Protein AF-A0A644Z2W9-F1 (afdb_monomer_lite)

Structure (mmCIF, N/CA/C/O backbone):
data_AF-A0A644Z2W9-F1
#
_entry.id   AF-A0A644Z2W9-F1
#
loop_
_atom_site.group_PDB
_atom_site.id
_atom_site.type_symbol
_atom_site.label_atom_id
_atom_site.label_alt_id
_atom_site.label_comp_id
_atom_site.label_asym_id
_atom_site.label_entity_id
_atom_site.label_seq_id
_atom_site.pdbx_PDB_ins_code
_atom_site.Cartn_x
_atom_site.Cartn_y
_atom_site.Cartn_z
_atom_site.occupancy
_atom_site.B_iso_or_equiv
_atom_site.auth_seq_id
_atom_site.auth_comp_id
_atom_site.auth_asym_id
_atom_site.auth_atom_id
_atom_site.pdbx_PDB_model_num
ATOM 1 N N . MET A 1 1 ? -7.658 11.161 -10.357 1.00 59.94 1 MET A N 1
ATOM 2 C CA . MET A 1 1 ? -8.615 10.466 -9.473 1.00 59.94 1 MET A CA 1
ATOM 3 C C . MET A 1 1 ? -9.842 11.353 -9.401 1.00 59.94 1 MET A C 1
ATOM 5 O O . MET A 1 1 ? -9.656 12.559 -9.310 1.00 59.94 1 MET A O 1
ATOM 9 N N . ALA A 1 2 ? -11.042 10.794 -9.511 1.00 76.44 2 ALA A N 1
ATOM 10 C CA . ALA A 1 2 ? -12.290 11.525 -9.313 1.00 76.44 2 ALA A CA 1
ATOM 11 C C . ALA A 1 2 ? -13.039 10.814 -8.182 1.00 76.44 2 ALA A C 1
ATOM 13 O O . ALA A 1 2 ? -13.300 9.620 -8.306 1.00 76.44 2 ALA A O 1
ATOM 14 N N . SER A 1 3 ? -13.271 11.506 -7.064 1.00 79.25 3 SER A N 1
ATOM 15 C CA . SER A 1 3 ? -14.055 10.964 -5.947 1.00 79.25 3 SER A CA 1
ATOM 16 C C . SER A 1 3 ? -15.547 11.108 -6.246 1.00 79.25 3 SER A C 1
ATOM 18 O O . SER A 1 3 ? -15.943 12.080 -6.887 1.00 79.25 3 SER A O 1
ATOM 20 N N . THR A 1 4 ? -16.361 10.160 -5.783 1.00 89.06 4 THR A N 1
ATOM 21 C CA . THR A 1 4 ? -17.822 10.146 -5.981 1.00 89.06 4 THR A CA 1
ATOM 22 C C . THR A 1 4 ? -18.616 10.144 -4.674 1.00 89.06 4 THR A C 1
ATOM 24 O O . THR A 1 4 ? -19.837 10.238 -4.717 1.00 89.06 4 THR A O 1
ATOM 27 N N . GLY A 1 5 ? -17.951 10.035 -3.522 1.00 91.44 5 GLY A N 1
ATOM 28 C CA . GLY A 1 5 ? -18.588 9.987 -2.208 1.00 91.44 5 GLY A CA 1
ATOM 29 C C . GLY A 1 5 ? -17.577 10.129 -1.074 1.00 91.44 5 GLY A C 1
ATOM 30 O O . GLY A 1 5 ? -16.377 10.286 -1.315 1.00 91.44 5 GLY A O 1
ATOM 31 N N . GLU A 1 6 ? -18.072 10.067 0.158 1.00 93.94 6 GLU A N 1
ATOM 32 C CA . GLU A 1 6 ? -17.286 10.231 1.379 1.00 93.94 6 GLU A CA 1
ATOM 33 C C . GLU A 1 6 ? -17.728 9.254 2.472 1.00 93.94 6 GLU A C 1
ATOM 35 O O . GLU A 1 6 ? -18.842 8.731 2.451 1.00 93.94 6 GLU A O 1
ATOM 40 N N . VAL A 1 7 ? -16.831 9.006 3.425 1.00 94.44 7 VAL A N 1
ATOM 41 C CA . VAL A 1 7 ? -17.116 8.261 4.650 1.00 94.44 7 VAL A CA 1
ATOM 42 C C . VAL A 1 7 ? -16.539 9.026 5.837 1.00 94.44 7 VAL A C 1
ATOM 44 O O . VAL A 1 7 ? -15.423 9.543 5.761 1.00 94.44 7 VAL A O 1
ATOM 47 N N . GLY A 1 8 ? -17.295 9.092 6.931 1.00 93.56 8 GLY A N 1
ATOM 48 C CA . GLY A 1 8 ? -16.821 9.570 8.227 1.00 93.56 8 GLY A CA 1
ATOM 49 C C . GLY A 1 8 ? -16.684 8.395 9.189 1.00 93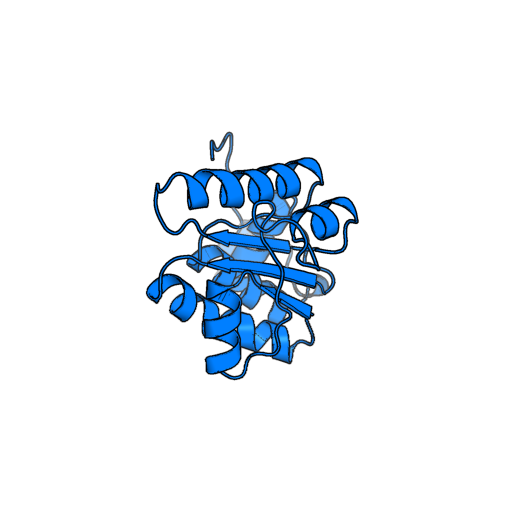.56 8 GLY A C 1
ATOM 50 O O . GLY A 1 8 ? -17.609 7.595 9.319 1.00 93.56 8 GLY A O 1
ATOM 51 N N . CYS A 1 9 ? -15.538 8.277 9.857 1.00 94.00 9 CYS A N 1
ATOM 52 C CA . CYS A 1 9 ? -15.306 7.251 10.872 1.00 94.00 9 CYS A CA 1
ATOM 53 C C . CYS A 1 9 ? -14.770 7.883 12.151 1.00 94.00 9 CYS A C 1
ATOM 55 O O . CYS A 1 9 ? -13.949 8.798 12.098 1.00 94.00 9 CYS A O 1
ATOM 57 N N . ILE A 1 10 ? -15.219 7.355 13.285 1.00 93.94 10 ILE A N 1
ATOM 58 C CA . ILE A 1 10 ? -14.790 7.772 14.618 1.00 93.94 10 ILE A CA 1
ATOM 59 C C . ILE A 1 10 ? -13.954 6.641 15.214 1.00 93.94 10 ILE A C 1
ATOM 61 O O . ILE A 1 10 ? -14.282 5.458 15.069 1.00 93.94 10 ILE A O 1
ATOM 65 N N . GLY A 1 11 ? -12.856 7.013 15.854 1.00 93.12 11 GLY A N 1
ATOM 66 C CA . GLY A 1 11 ? -11.992 6.127 16.620 1.00 93.12 11 GLY A CA 1
ATOM 67 C C . GLY A 1 11 ? -11.579 6.819 17.911 1.00 93.12 11 GLY A C 1
ATOM 68 O O . GLY A 1 11 ? -11.635 8.047 17.993 1.00 93.12 11 GLY A O 1
ATOM 69 N N . ASP A 1 12 ? -11.173 6.031 18.899 1.00 91.62 12 ASP A N 1
ATOM 70 C CA . ASP A 1 12 ? -10.617 6.527 20.160 1.00 91.62 12 ASP A CA 1
ATOM 71 C C . ASP A 1 12 ? -9.284 7.251 19.928 1.00 91.62 12 ASP A C 1
ATOM 73 O O . ASP A 1 12 ? -8.912 8.159 20.672 1.00 91.62 12 ASP A O 1
ATOM 77 N N . ASP A 1 13 ? -8.582 6.884 18.853 1.00 93.00 13 ASP A N 1
ATOM 78 C CA . ASP A 1 13 ? -7.410 7.587 18.360 1.00 93.00 13 ASP A CA 1
ATOM 79 C C . ASP A 1 13 ? -7.387 7.706 16.823 1.00 93.00 13 ASP A C 1
ATOM 81 O O . ASP A 1 13 ? -8.254 7.221 16.087 1.00 93.00 13 ASP A O 1
ATOM 85 N N . THR A 1 14 ? -6.357 8.392 16.319 1.00 93.56 14 THR A N 1
ATOM 86 C CA . THR A 1 14 ? -6.172 8.622 14.880 1.00 93.56 14 THR A CA 1
ATOM 87 C C . THR A 1 14 ? -5.903 7.333 14.099 1.00 93.56 14 THR A C 1
ATOM 89 O O . THR A 1 14 ? -6.337 7.228 12.953 1.00 93.56 14 THR A O 1
ATOM 92 N N . ASN A 1 15 ? -5.200 6.356 14.677 1.00 94.69 15 ASN A N 1
ATOM 93 C CA . ASN A 1 15 ? -4.890 5.100 13.995 1.00 94.69 15 ASN A CA 1
ATOM 94 C C . ASN A 1 15 ? -6.165 4.287 13.786 1.00 94.69 15 ASN A C 1
ATOM 96 O O . ASN A 1 15 ? -6.413 3.813 12.678 1.00 94.69 15 ASN A O 1
ATOM 100 N N . GLU A 1 16 ? -7.000 4.188 14.818 1.00 95.38 16 GLU A N 1
ATOM 101 C CA . GLU A 1 16 ? -8.288 3.511 14.734 1.00 95.38 16 GLU A CA 1
ATOM 102 C C . GLU A 1 16 ? -9.209 4.199 13.719 1.00 95.38 16 GLU A C 1
ATOM 104 O O . GLU A 1 16 ? -9.773 3.535 12.846 1.00 95.38 16 GLU A O 1
ATOM 109 N N . ALA A 1 17 ? -9.319 5.532 13.774 1.00 95.44 17 ALA A N 1
ATOM 110 C CA . ALA A 1 17 ? -10.150 6.297 12.846 1.00 95.44 17 ALA A CA 1
ATOM 111 C C . ALA A 1 17 ? -9.697 6.119 11.384 1.00 95.44 17 ALA A C 1
ATOM 113 O O . ALA A 1 17 ? -10.521 5.870 10.498 1.00 95.44 17 ALA A O 1
ATOM 114 N N . VAL A 1 18 ? -8.383 6.180 11.124 1.00 96.00 18 VAL A N 1
ATOM 115 C CA . VAL A 1 18 ? -7.810 5.931 9.793 1.00 96.00 18 VAL A CA 1
ATOM 116 C C . VAL A 1 18 ? -8.090 4.497 9.353 1.00 96.00 18 VAL A C 1
ATOM 118 O O . VAL A 1 18 ? -8.598 4.300 8.250 1.00 96.00 18 VAL A O 1
ATOM 121 N N . LEU A 1 19 ? -7.818 3.497 10.193 1.00 96.00 19 LEU A N 1
ATOM 122 C CA . LEU A 1 19 ? -8.031 2.093 9.845 1.00 96.00 19 LEU A CA 1
ATOM 123 C C . LEU A 1 19 ? -9.503 1.817 9.510 1.00 96.00 19 LEU A C 1
ATOM 125 O O . LEU A 1 19 ? -9.785 1.274 8.440 1.00 96.00 19 LEU A O 1
ATOM 129 N N . LYS A 1 20 ? -10.439 2.278 10.351 1.00 95.62 20 LYS A N 1
ATOM 130 C CA . LYS A 1 20 ? -11.887 2.197 10.100 1.00 95.62 20 LYS A CA 1
ATOM 131 C C . LYS A 1 20 ? -12.274 2.865 8.782 1.00 95.62 20 LYS A C 1
ATOM 133 O O . LYS A 1 20 ? -13.007 2.264 7.995 1.00 95.62 20 LYS A O 1
ATOM 138 N N . SER A 1 21 ? -11.759 4.066 8.506 1.00 95.94 21 SER A N 1
ATOM 139 C CA . SER A 1 21 ? -12.075 4.794 7.267 1.00 95.94 21 SER A CA 1
ATOM 140 C C . SER A 1 21 ? -11.641 4.029 6.017 1.00 95.94 21 SER A C 1
ATOM 142 O O . SER A 1 21 ? -12.417 3.894 5.072 1.00 95.94 21 SER A O 1
ATOM 144 N N . MET A 1 22 ? -10.443 3.439 6.040 1.00 95.88 22 MET A N 1
ATOM 145 C CA . MET A 1 22 ? -9.903 2.685 4.911 1.00 95.88 22 MET A CA 1
ATOM 146 C C . MET A 1 22 ? -10.688 1.384 4.698 1.00 95.88 22 MET A C 1
ATOM 148 O O . MET A 1 22 ? -11.080 1.070 3.573 1.00 95.88 22 MET A O 1
ATOM 152 N N . LEU A 1 23 ? -10.990 0.650 5.774 1.00 94.81 23 LEU 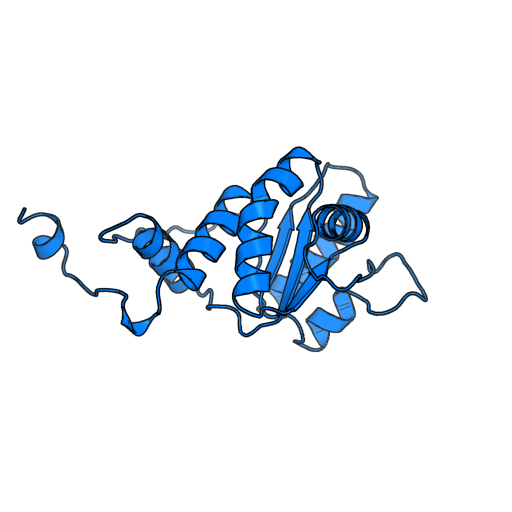A N 1
ATOM 153 C CA . LEU A 1 23 ? -11.811 -0.563 5.701 1.00 94.81 23 LEU A CA 1
ATOM 154 C C . LEU A 1 23 ? -13.222 -0.273 5.162 1.00 94.81 23 LEU A C 1
ATOM 156 O O . LEU A 1 23 ? -13.731 -1.033 4.335 1.00 94.81 23 LEU A O 1
ATOM 160 N N . SER A 1 24 ? -13.820 0.850 5.569 1.00 94.94 24 SER A N 1
ATOM 161 C CA . SER A 1 24 ? -15.174 1.255 5.167 1.00 94.94 24 SER A CA 1
ATOM 162 C C . SER A 1 24 ? -15.292 1.574 3.675 1.00 94.94 24 SER A C 1
ATOM 164 O O . SER A 1 24 ? -16.326 1.301 3.074 1.00 94.94 24 SER A O 1
ATOM 166 N N . VAL A 1 25 ? -14.223 2.075 3.042 1.00 93.38 25 VAL A N 1
ATOM 167 C CA . VAL A 1 25 ? -14.170 2.280 1.578 1.00 93.38 25 VAL A CA 1
ATOM 168 C C . VAL A 1 25 ? -13.749 1.025 0.804 1.00 93.38 25 VAL A C 1
ATOM 170 O O . VAL A 1 25 ? -13.417 1.096 -0.378 1.00 93.38 25 VAL A O 1
ATOM 173 N N . GLY A 1 26 ? -13.753 -0.140 1.456 1.00 91.75 26 GLY A N 1
ATOM 174 C CA . GLY A 1 26 ? -13.501 -1.429 0.819 1.00 91.75 26 GLY A CA 1
ATOM 175 C C . GLY A 1 26 ? -12.037 -1.861 0.798 1.00 91.75 26 GLY A C 1
ATOM 176 O O . GLY A 1 26 ? -11.741 -2.912 0.230 1.00 91.75 26 GLY A O 1
ATOM 177 N N . TYR A 1 27 ? -11.121 -1.126 1.438 1.00 94.44 27 TYR A N 1
ATOM 178 C CA . TYR A 1 27 ? -9.738 -1.590 1.552 1.00 94.44 27 TYR A CA 1
ATOM 179 C C . TYR A 1 27 ? -9.671 -2.769 2.523 1.00 94.44 27 TYR A C 1
ATOM 181 O O . TYR A 1 27 ? -10.589 -3.045 3.302 1.00 94.44 27 TYR A O 1
ATOM 189 N N . ARG A 1 28 ? -8.568 -3.506 2.451 1.00 92.62 28 ARG A N 1
ATOM 190 C CA . ARG A 1 28 ? -8.239 -4.601 3.361 1.00 92.62 28 ARG A CA 1
ATOM 191 C C . ARG A 1 28 ? -6.831 -4.383 3.886 1.00 92.62 28 ARG A C 1
ATOM 193 O O . ARG A 1 28 ? -6.027 -3.719 3.231 1.00 92.62 28 ARG A O 1
ATOM 200 N N . ILE A 1 29 ? -6.542 -4.946 5.056 1.00 95.19 29 ILE A N 1
ATOM 201 C CA . ILE A 1 29 ? -5.156 -5.055 5.509 1.00 95.19 29 ILE A CA 1
ATOM 202 C C . ILE A 1 29 ? -4.429 -5.958 4.502 1.00 95.19 29 ILE A C 1
ATOM 204 O O . ILE A 1 29 ? -4.931 -7.049 4.214 1.00 95.19 29 ILE A O 1
ATOM 208 N N . PRO A 1 30 ? -3.310 -5.503 3.912 1.00 96.50 30 PRO A N 1
ATOM 209 C CA . PRO A 1 30 ? -2.581 -6.304 2.940 1.00 96.50 30 PRO A CA 1
ATOM 210 C C . PRO A 1 30 ? -2.053 -7.587 3.581 1.00 96.50 30 PRO A C 1
ATOM 212 O O . PRO A 1 30 ? -1.668 -7.579 4.746 1.00 96.50 30 PRO A O 1
ATOM 215 N N . GLY A 1 31 ? -1.992 -8.673 2.808 1.00 95.38 31 GLY A N 1
ATOM 216 C CA . GLY A 1 31 ? -1.439 -9.948 3.263 1.00 95.38 31 GLY A CA 1
ATOM 217 C C . GLY A 1 31 ? 0.026 -9.811 3.671 1.00 95.38 31 GLY A C 1
ATOM 218 O O . GLY A 1 31 ? 0.343 -9.783 4.859 1.00 95.38 31 GLY A O 1
ATOM 219 N N . LYS A 1 32 ? 0.927 -9.723 2.687 1.00 96.00 32 LYS A N 1
ATOM 220 C CA . LYS A 1 32 ? 2.363 -9.491 2.916 1.00 96.00 32 LYS A CA 1
ATOM 221 C C . LYS A 1 32 ? 3.066 -8.695 1.824 1.00 96.00 32 LYS A C 1
ATOM 223 O O . LYS A 1 32 ? 4.114 -8.126 2.108 1.00 96.00 32 LYS A O 1
ATOM 228 N N . ASN A 1 33 ? 2.537 -8.626 0.609 1.00 98.56 33 ASN A N 1
ATOM 229 C CA . ASN A 1 33 ? 3.286 -8.133 -0.542 1.00 98.56 33 ASN A CA 1
ATOM 230 C C . ASN A 1 33 ? 2.874 -6.703 -0.900 1.00 98.56 33 ASN A C 1
ATOM 232 O O . ASN A 1 33 ? 1.732 -6.456 -1.283 1.00 98.56 33 ASN A O 1
ATOM 236 N N . ILE A 1 34 ? 3.806 -5.754 -0.803 1.00 98.62 34 ILE A N 1
ATOM 237 C CA . ILE A 1 34 ? 3.524 -4.326 -0.999 1.00 98.62 34 ILE A CA 1
ATOM 238 C C . ILE A 1 34 ? 4.412 -3.767 -2.107 1.00 98.62 34 ILE A C 1
ATOM 240 O O . ILE A 1 34 ? 5.637 -3.838 -2.028 1.00 98.62 34 ILE A O 1
ATOM 244 N N . LEU A 1 35 ? 3.788 -3.175 -3.126 1.00 98.56 35 LEU A N 1
ATOM 245 C CA . LEU A 1 35 ? 4.469 -2.494 -4.225 1.00 98.56 35 LEU A CA 1
ATOM 246 C C . LEU A 1 35 ? 4.570 -0.991 -3.953 1.00 98.56 35 LEU A C 1
ATOM 248 O O . LEU A 1 35 ? 3.559 -0.328 -3.735 1.00 98.56 35 LEU A O 1
ATOM 252 N N . ILE A 1 36 ? 5.778 -0.438 -4.038 1.00 98.19 36 ILE A N 1
ATOM 253 C CA . ILE A 1 36 ? 6.086 0.953 -3.713 1.00 98.19 36 ILE A CA 1
ATOM 254 C C . ILE A 1 36 ? 6.756 1.648 -4.896 1.00 98.19 36 ILE A C 1
ATOM 256 O O . ILE A 1 36 ? 7.819 1.264 -5.382 1.00 98.19 36 ILE A O 1
ATOM 260 N N . SER A 1 37 ? 6.161 2.754 -5.318 1.00 95.50 37 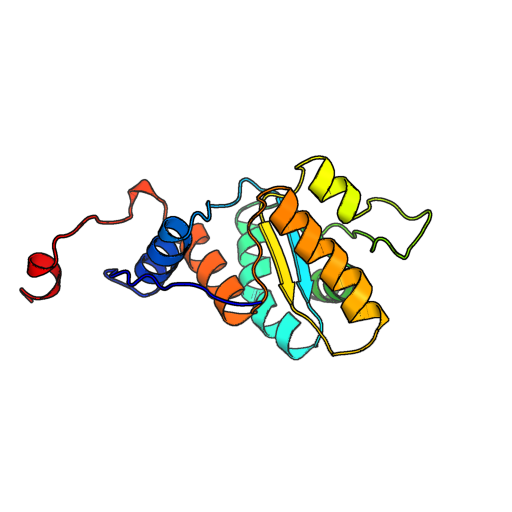SER A N 1
ATOM 261 C CA . SER A 1 37 ? 6.757 3.687 -6.260 1.00 95.50 37 SER A CA 1
ATOM 262 C C . SER A 1 37 ? 6.513 5.108 -5.780 1.00 95.50 37 SER A C 1
ATOM 264 O O . SER A 1 37 ? 5.377 5.576 -5.766 1.00 95.50 37 SER A O 1
ATOM 266 N N . SER A 1 38 ? 7.584 5.799 -5.402 1.00 91.62 38 SER A N 1
ATOM 267 C CA . SER A 1 38 ? 7.562 7.168 -4.904 1.00 91.62 38 SER A CA 1
ATOM 268 C C . SER A 1 38 ? 8.510 8.054 -5.707 1.00 91.62 38 SER A C 1
ATOM 270 O O . SER A 1 38 ? 9.651 7.689 -6.010 1.00 91.62 38 SER A O 1
ATOM 272 N N . GLY A 1 39 ? 8.019 9.233 -6.070 1.00 84.25 39 GLY A N 1
ATOM 273 C CA . GLY A 1 39 ? 8.690 10.133 -6.988 1.00 84.25 39 GLY A CA 1
ATOM 274 C C . GLY A 1 39 ? 9.834 10.941 -6.379 1.00 84.25 39 GLY A C 1
ATOM 275 O O . GLY A 1 39 ? 11.015 10.703 -6.655 1.00 84.25 39 GLY A O 1
ATOM 276 N N . SER A 1 40 ? 9.476 11.984 -5.631 1.00 89.00 40 SER A N 1
ATOM 277 C CA . SER A 1 40 ? 10.416 12.980 -5.100 1.00 89.00 40 SER A CA 1
ATOM 278 C C . SER A 1 40 ? 11.203 12.468 -3.889 1.00 89.00 40 SER A C 1
ATOM 280 O O . SER A 1 40 ? 10.747 11.589 -3.163 1.00 89.00 40 SER A O 1
ATOM 282 N N . ALA A 1 41 ? 12.377 13.054 -3.629 1.00 91.19 41 ALA A N 1
ATOM 283 C CA . ALA A 1 41 ? 13.182 12.724 -2.448 1.00 91.19 41 ALA A CA 1
ATOM 284 C C . ALA A 1 41 ? 12.410 12.952 -1.137 1.00 91.19 41 ALA A C 1
ATOM 286 O O . ALA A 1 41 ? 12.443 12.105 -0.249 1.00 91.19 41 ALA A O 1
ATOM 287 N N . ARG A 1 42 ? 11.642 14.047 -1.056 1.00 92.69 42 ARG A N 1
ATOM 288 C CA . ARG A 1 42 ? 10.771 14.341 0.089 1.00 92.69 42 ARG A CA 1
ATOM 289 C C . ARG A 1 42 ? 9.740 13.237 0.314 1.00 92.69 42 ARG A C 1
ATOM 291 O O . ARG A 1 42 ? 9.631 12.728 1.418 1.00 92.69 42 ARG A O 1
ATOM 298 N N . GLN A 1 43 ? 9.039 12.816 -0.739 1.00 93.88 43 GLN A N 1
ATOM 299 C CA . GLN A 1 43 ? 8.028 11.762 -0.616 1.00 93.88 43 GLN A CA 1
ATOM 300 C C . GLN A 1 43 ? 8.625 10.414 -0.191 1.00 93.88 43 GLN A C 1
ATOM 302 O O . GLN A 1 43 ? 7.958 9.620 0.467 1.00 93.88 43 GLN A O 1
ATOM 307 N N . LYS A 1 44 ? 9.868 10.127 -0.584 1.00 94.62 44 LYS A N 1
ATOM 308 C CA . LYS A 1 44 ? 10.582 8.926 -0.139 1.00 94.62 44 LYS A CA 1
ATOM 309 C C . LYS A 1 44 ? 10.969 9.016 1.336 1.00 94.62 44 LYS A C 1
ATOM 311 O O . LYS A 1 44 ? 10.765 8.047 2.060 1.00 94.62 44 LYS A O 1
ATOM 316 N N . ALA A 1 45 ? 11.439 10.180 1.785 1.00 95.81 45 ALA A N 1
ATOM 317 C CA . ALA A 1 45 ? 11.723 10.433 3.196 1.00 95.81 45 ALA A CA 1
ATOM 318 C C . ALA A 1 45 ? 10.465 10.291 4.068 1.00 95.81 45 ALA A C 1
ATOM 320 O O . ALA A 1 45 ? 10.506 9.604 5.085 1.00 95.81 45 ALA A O 1
ATOM 321 N N . ASP A 1 46 ? 9.328 10.835 3.619 1.00 95.25 46 ASP A N 1
ATOM 322 C CA . ASP A 1 46 ? 8.040 10.735 4.324 1.00 95.25 46 ASP A CA 1
ATOM 323 C C . ASP A 1 46 ? 7.542 9.278 4.482 1.00 95.25 46 ASP A C 1
ATOM 325 O O . ASP A 1 46 ? 6.787 8.969 5.406 1.00 95.25 46 ASP A O 1
ATOM 329 N N . LEU A 1 47 ? 7.949 8.373 3.582 1.00 96.88 47 LEU A N 1
ATOM 330 C CA . LEU A 1 47 ? 7.603 6.945 3.616 1.00 96.88 47 LEU A CA 1
ATOM 331 C C . LEU A 1 47 ? 8.626 6.084 4.367 1.00 96.88 47 LEU A C 1
ATOM 333 O O . LEU A 1 47 ? 8.350 4.914 4.641 1.00 96.88 47 LEU A O 1
ATOM 337 N N . LEU A 1 48 ? 9.811 6.608 4.687 1.00 97.75 48 LEU A N 1
ATOM 338 C CA . LEU A 1 48 ? 10.917 5.780 5.165 1.00 97.75 48 LEU A CA 1
ATOM 339 C C . LEU A 1 48 ? 10.585 5.069 6.484 1.00 97.75 48 LEU A C 1
ATOM 341 O O . LEU A 1 48 ? 10.806 3.869 6.611 1.00 97.75 48 LEU A O 1
ATOM 345 N N . ALA A 1 49 ? 10.008 5.787 7.449 1.00 98.12 49 ALA A N 1
ATOM 346 C CA . ALA A 1 49 ? 9.621 5.194 8.729 1.00 98.12 49 ALA A CA 1
ATOM 347 C C . ALA A 1 49 ? 8.555 4.098 8.553 1.00 98.12 49 ALA A C 1
ATOM 349 O O . ALA A 1 49 ? 8.676 3.014 9.118 1.00 98.12 49 ALA A O 1
ATOM 350 N N . ALA A 1 50 ? 7.551 4.346 7.708 1.00 98.06 50 ALA A N 1
ATOM 351 C CA . ALA A 1 50 ? 6.488 3.384 7.431 1.00 98.06 50 ALA A CA 1
ATOM 352 C C . ALA A 1 50 ? 7.022 2.121 6.728 1.00 98.06 50 ALA A C 1
ATOM 354 O O . ALA A 1 50 ? 6.640 1.007 7.068 1.00 98.06 50 ALA A O 1
ATOM 355 N N . THR A 1 51 ? 7.946 2.274 5.779 1.00 98.19 51 THR A N 1
ATOM 356 C CA . THR A 1 51 ? 8.563 1.134 5.078 1.00 98.19 51 THR A CA 1
ATOM 357 C C . THR A 1 51 ? 9.494 0.315 5.968 1.00 98.19 51 THR A C 1
ATOM 359 O O . THR A 1 51 ? 9.490 -0.909 5.865 1.00 98.19 51 THR A O 1
ATOM 362 N N . LYS A 1 52 ? 10.217 0.948 6.901 1.00 98.50 52 LYS A N 1
ATOM 363 C CA . LYS A 1 52 ? 10.957 0.233 7.954 1.00 98.50 52 LYS A CA 1
ATOM 364 C C . LYS A 1 52 ? 10.025 -0.595 8.833 1.00 98.50 52 LYS A C 1
ATOM 366 O O . LYS A 1 52 ? 10.257 -1.787 8.990 1.00 98.50 52 LYS A O 1
ATOM 371 N N . LEU A 1 53 ? 8.926 -0.000 9.300 1.00 98.44 53 LEU A N 1
ATOM 372 C CA . LEU A 1 53 ? 7.924 -0.703 10.102 1.00 98.44 53 LEU A CA 1
ATOM 373 C C . LEU A 1 53 ? 7.333 -1.913 9.359 1.00 98.44 53 LEU A C 1
ATOM 375 O O . LEU A 1 53 ? 7.155 -2.975 9.948 1.00 98.44 53 LEU A O 1
ATOM 379 N N . LEU A 1 54 ? 7.062 -1.787 8.056 1.00 98.50 54 LEU A N 1
ATOM 380 C CA . LEU A 1 54 ? 6.617 -2.918 7.237 1.00 98.50 54 LEU A CA 1
ATOM 381 C C . LEU A 1 54 ? 7.653 -4.045 7.197 1.00 98.50 54 LEU A C 1
ATOM 383 O O . LEU A 1 54 ? 7.295 -5.206 7.400 1.00 98.50 54 LEU A O 1
ATOM 387 N N . ALA A 1 55 ? 8.924 -3.713 6.964 1.00 98.19 55 ALA A N 1
ATOM 388 C CA . ALA A 1 55 ? 10.001 -4.699 6.952 1.00 98.19 55 ALA A CA 1
ATOM 389 C C . ALA A 1 55 ? 10.155 -5.389 8.321 1.00 98.19 55 ALA A C 1
ATOM 391 O O . ALA A 1 55 ? 10.236 -6.613 8.384 1.00 98.19 55 ALA A O 1
ATOM 392 N N . GLU A 1 56 ? 10.096 -4.631 9.419 1.00 98.00 56 GLU A N 1
ATOM 393 C CA . GLU A 1 56 ? 10.123 -5.153 10.795 1.00 98.00 56 GLU A CA 1
ATOM 394 C C . GLU A 1 56 ? 8.944 -6.094 11.089 1.00 98.00 56 GLU A C 1
ATOM 396 O O . GLU A 1 56 ? 9.099 -7.106 11.771 1.00 98.00 56 GLU A O 1
ATOM 401 N N . LYS A 1 57 ? 7.761 -5.806 10.533 1.00 97.44 57 LYS A N 1
ATOM 402 C CA . LYS A 1 57 ? 6.554 -6.649 10.635 1.00 97.44 57 LYS A CA 1
ATOM 403 C C . LYS A 1 57 ? 6.545 -7.809 9.623 1.00 97.44 57 LYS A C 1
ATOM 405 O O . LYS A 1 57 ? 5.544 -8.528 9.498 1.00 97.44 57 LYS A O 1
ATOM 410 N N . GLY A 1 58 ? 7.647 -8.005 8.900 1.00 97.75 58 GLY A N 1
ATOM 411 C CA . GLY A 1 58 ? 7.858 -9.113 7.974 1.00 97.75 58 GLY A CA 1
ATOM 412 C C . GLY A 1 58 ? 7.008 -9.034 6.709 1.00 97.75 58 GLY A C 1
ATOM 413 O O . GLY A 1 58 ? 6.558 -10.073 6.233 1.00 97.75 58 GLY A O 1
ATOM 414 N N . TYR A 1 59 ? 6.707 -7.832 6.211 1.00 98.50 59 TYR A N 1
ATOM 415 C CA . TYR A 1 59 ? 6.123 -7.639 4.880 1.00 98.50 59 TYR A CA 1
ATOM 416 C C . TYR A 1 59 ? 7.206 -7.718 3.796 1.00 98.50 59 TYR A C 1
ATOM 418 O O . TYR A 1 59 ? 8.337 -7.275 3.990 1.00 98.50 59 TYR A O 1
ATOM 426 N N . ASN A 1 60 ? 6.831 -8.229 2.625 1.00 98.62 60 ASN A N 1
ATOM 427 C CA . ASN A 1 60 ? 7.676 -8.266 1.440 1.00 98.62 60 ASN A CA 1
ATOM 428 C C . ASN A 1 60 ? 7.495 -6.968 0.654 1.00 98.62 60 ASN A C 1
ATOM 430 O O . ASN A 1 60 ? 6.416 -6.687 0.121 1.00 98.62 60 ASN A O 1
ATOM 434 N N . LEU A 1 61 ? 8.560 -6.175 0.576 1.00 98.75 61 LEU A N 1
ATOM 435 C CA . LEU A 1 61 ? 8.546 -4.909 -0.142 1.00 98.75 61 LEU A CA 1
ATOM 436 C C . LEU A 1 61 ? 9.077 -5.089 -1.561 1.00 98.75 61 LEU A C 1
ATOM 438 O O . LEU A 1 61 ? 10.141 -5.670 -1.780 1.00 98.75 61 LEU A O 1
ATOM 442 N N . TYR A 1 62 ? 8.358 -4.514 -2.514 1.00 98.69 62 TYR A N 1
ATOM 443 C CA . TYR A 1 62 ? 8.718 -4.439 -3.922 1.00 98.69 62 TYR A CA 1
ATOM 444 C C . TYR A 1 62 ? 8.786 -2.975 -4.321 1.00 98.69 62 TYR A C 1
ATOM 446 O O . TYR A 1 62 ? 7.880 -2.213 -3.988 1.00 98.69 62 TYR A O 1
ATOM 454 N N . ALA A 1 63 ? 9.832 -2.550 -5.024 1.00 98.06 63 ALA A N 1
ATOM 455 C CA . ALA A 1 63 ? 9.978 -1.145 -5.377 1.00 98.06 63 ALA A CA 1
ATOM 456 C C . ALA A 1 63 ? 10.552 -0.915 -6.771 1.00 98.06 63 ALA A C 1
ATOM 458 O O . ALA A 1 63 ? 11.457 -1.615 -7.219 1.00 98.06 63 ALA A O 1
ATOM 459 N N . THR A 1 64 ? 10.042 0.118 -7.440 1.00 95.38 64 THR A N 1
ATOM 460 C CA . THR A 1 64 ? 10.553 0.560 -8.744 1.00 95.38 64 THR A CA 1
ATOM 461 C C . THR A 1 64 ? 11.884 1.290 -8.586 1.00 95.38 64 THR A C 1
ATOM 463 O O . THR A 1 64 ? 12.163 1.855 -7.525 1.00 95.38 64 THR A O 1
ATOM 466 N N . GLY A 1 65 ? 12.714 1.316 -9.633 1.00 92.94 65 GLY A N 1
ATOM 467 C CA . GLY A 1 65 ? 14.144 1.661 -9.559 1.00 92.94 65 GLY A CA 1
ATOM 468 C C . GLY A 1 65 ? 14.534 2.820 -8.628 1.00 92.94 65 GLY A C 1
ATOM 469 O O . GLY A 1 65 ? 15.381 2.656 -7.752 1.00 92.94 65 GLY A O 1
ATOM 470 N N . GLY A 1 66 ? 13.912 3.995 -8.762 1.00 93.19 66 GLY A N 1
ATOM 471 C CA . GLY A 1 66 ? 14.242 5.152 -7.919 1.00 93.19 66 GLY A CA 1
ATOM 472 C C . GLY A 1 66 ? 13.839 5.006 -6.446 1.00 93.19 66 GLY A C 1
ATOM 473 O O . GLY A 1 66 ? 14.462 5.626 -5.585 1.00 93.19 66 GLY A O 1
ATOM 474 N N . SER A 1 67 ? 12.794 4.234 -6.161 1.00 96.00 67 SER A N 1
ATOM 475 C CA . SER A 1 67 ? 12.329 3.930 -4.803 1.00 96.00 67 SER A CA 1
ATOM 476 C C . SER A 1 67 ? 13.172 2.814 -4.191 1.00 96.00 67 SER A C 1
ATOM 478 O O . SER A 1 67 ? 13.595 2.936 -3.048 1.00 96.00 67 SER A O 1
ATOM 480 N N . TYR A 1 68 ? 13.491 1.788 -4.986 1.00 98.00 68 TYR A N 1
ATOM 481 C CA . TYR A 1 68 ? 14.386 0.693 -4.618 1.00 98.00 68 TYR A CA 1
ATOM 482 C C . TYR A 1 68 ? 15.742 1.212 -4.134 1.00 98.00 68 TYR A C 1
ATOM 484 O O . TYR A 1 68 ? 16.138 0.914 -3.012 1.00 98.00 68 TYR A O 1
ATOM 492 N N . LYS A 1 69 ? 16.412 2.055 -4.936 1.00 97.69 69 LYS A N 1
ATOM 493 C CA . LYS A 1 69 ? 17.725 2.624 -4.577 1.00 97.69 69 LYS A CA 1
ATOM 494 C C . LYS A 1 69 ? 17.688 3.330 -3.223 1.00 97.69 69 LYS A C 1
ATOM 496 O O . LYS A 1 69 ? 18.495 3.034 -2.354 1.00 97.69 69 LYS A O 1
ATOM 501 N N . TYR A 1 70 ? 16.690 4.190 -3.028 1.00 97.75 70 TYR A N 1
ATOM 502 C CA . TYR A 1 70 ? 16.534 4.944 -1.787 1.00 97.75 70 TYR A CA 1
ATOM 503 C C . TYR A 1 70 ? 16.298 4.043 -0.567 1.00 97.75 70 TYR A C 1
ATOM 505 O O . TYR A 1 70 ? 16.852 4.288 0.500 1.00 97.75 70 TYR A O 1
ATOM 513 N N . LEU A 1 71 ? 15.473 3.005 -0.707 1.00 98.12 71 LEU A N 1
ATOM 514 C CA . LEU A 1 71 ? 15.177 2.076 0.384 1.00 98.12 71 LEU A CA 1
ATOM 515 C C . LEU A 1 71 ? 16.402 1.227 0.755 1.00 98.12 71 LEU A C 1
ATOM 517 O O . LEU A 1 71 ? 16.706 1.102 1.940 1.00 98.12 71 LEU A O 1
ATOM 521 N N . ILE A 1 72 ? 17.155 0.736 -0.236 1.00 98.19 72 ILE A N 1
ATOM 522 C CA . ILE A 1 72 ? 18.412 0.005 -0.013 1.00 98.19 72 ILE A CA 1
ATOM 523 C C . ILE A 1 72 ? 19.457 0.885 0.680 1.00 98.19 72 ILE A C 1
ATOM 525 O O . ILE A 1 72 ? 20.039 0.462 1.675 1.00 98.19 72 ILE A O 1
ATOM 529 N N . GLU A 1 73 ? 19.648 2.125 0.220 1.00 97.94 73 GLU A N 1
ATOM 530 C CA . GLU A 1 73 ? 20.559 3.100 0.848 1.00 97.94 73 GLU A CA 1
ATOM 531 C C . GLU A 1 73 ? 20.208 3.376 2.321 1.00 97.94 73 GLU A C 1
ATOM 533 O O . GLU A 1 73 ? 21.073 3.749 3.110 1.00 97.94 73 GLU A O 1
ATOM 538 N N . ASN A 1 74 ? 18.947 3.165 2.710 1.00 98.12 74 ASN A N 1
ATOM 539 C CA . ASN A 1 74 ? 18.459 3.339 4.075 1.00 98.12 74 ASN A CA 1
ATOM 540 C C . ASN A 1 74 ? 18.265 2.014 4.839 1.00 98.12 74 ASN A C 1
ATOM 542 O O . ASN A 1 74 ? 17.589 2.003 5.875 1.00 98.12 74 ASN A O 1
ATOM 546 N N . ASN A 1 75 ? 18.882 0.926 4.366 1.00 98.06 75 ASN A N 1
ATOM 547 C CA . ASN A 1 75 ? 18.871 -0.407 4.978 1.00 98.06 75 ASN A CA 1
ATOM 548 C C . ASN A 1 75 ? 17.470 -1.027 5.124 1.00 98.06 75 ASN A C 1
ATOM 550 O O . ASN A 1 75 ? 17.194 -1.729 6.095 1.00 98.06 75 ASN A O 1
ATOM 554 N N . VAL A 1 76 ? 16.572 -0.767 4.171 1.00 98.44 76 VAL A N 1
ATOM 555 C CA . VAL A 1 76 ? 15.251 -1.405 4.111 1.00 98.44 76 VAL A CA 1
ATOM 556 C C . VAL A 1 76 ? 15.302 -2.567 3.111 1.00 98.44 76 VAL A C 1
ATOM 558 O O . VAL A 1 76 ? 15.548 -2.319 1.929 1.00 98.44 76 VAL A O 1
ATOM 561 N N . PRO A 1 77 ? 15.055 -3.823 3.535 1.00 98.12 77 PRO A N 1
ATOM 562 C CA . PRO A 1 77 ? 14.961 -4.961 2.624 1.00 98.12 77 PRO A CA 1
ATOM 563 C C . PRO A 1 77 ? 13.844 -4.754 1.599 1.00 98.12 77 PRO A C 1
ATOM 565 O O . PRO A 1 77 ? 12.686 -4.542 1.956 1.00 98.12 77 PRO A O 1
ATOM 568 N N . VAL A 1 78 ? 14.190 -4.802 0.314 1.00 98.50 78 VAL A N 1
ATOM 569 C CA . VAL A 1 78 ? 13.250 -4.551 -0.781 1.00 98.50 78 VAL A CA 1
ATOM 570 C C . VAL A 1 78 ? 13.707 -5.263 -2.051 1.00 98.50 78 VAL A C 1
ATOM 572 O O . VAL A 1 78 ? 14.900 -5.374 -2.319 1.00 98.50 78 VAL A O 1
ATOM 575 N N . THR A 1 79 ? 12.755 -5.733 -2.851 1.00 98.56 79 THR A N 1
ATOM 576 C CA . THR A 1 79 ? 13.008 -6.352 -4.156 1.00 98.56 79 THR A CA 1
ATOM 577 C C . THR A 1 79 ? 12.798 -5.331 -5.269 1.00 98.56 79 THR A C 1
ATOM 579 O O . THR A 1 79 ? 11.773 -4.646 -5.304 1.00 98.56 79 THR A O 1
ATOM 582 N N . LEU A 1 80 ? 13.759 -5.220 -6.188 1.00 98.31 80 LEU A N 1
ATOM 583 C CA . LEU A 1 80 ? 13.618 -4.383 -7.378 1.00 98.31 80 LEU A CA 1
ATOM 584 C C . LEU A 1 80 ? 12.544 -4.967 -8.303 1.00 98.31 80 LEU A C 1
ATOM 586 O O . LEU A 1 80 ? 12.574 -6.153 -8.622 1.00 98.31 80 LEU A O 1
ATOM 590 N N . VAL A 1 81 ? 11.626 -4.118 -8.752 1.00 97.31 81 VAL A N 1
ATOM 591 C CA . VAL A 1 81 ? 10.657 -4.440 -9.803 1.00 97.31 81 VAL A CA 1
ATOM 592 C C . VAL A 1 81 ? 10.734 -3.408 -10.918 1.00 97.31 81 VAL A C 1
ATOM 594 O O . VAL A 1 81 ? 11.030 -2.233 -10.676 1.00 97.31 81 VAL A O 1
ATOM 597 N N . TYR A 1 82 ? 10.445 -3.843 -12.136 1.00 96.38 82 TYR A N 1
ATOM 598 C CA . TYR A 1 82 ? 10.601 -3.022 -13.329 1.00 96.38 82 TYR A CA 1
ATOM 599 C C . TYR A 1 82 ? 9.270 -2.470 -13.825 1.00 96.38 82 TYR A C 1
ATOM 601 O O . TYR A 1 82 ? 8.194 -3.038 -13.598 1.00 96.38 82 TYR A O 1
ATOM 609 N N . TRP A 1 83 ? 9.350 -1.318 -14.485 1.00 92.94 83 TRP A N 1
ATOM 610 C CA . TRP A 1 83 ? 8.210 -0.713 -15.152 1.00 92.94 83 TRP A CA 1
ATOM 611 C C . TRP A 1 83 ? 7.852 -1.457 -16.441 1.00 92.94 83 TRP A C 1
ATOM 613 O O . TRP A 1 83 ? 8.749 -1.957 -17.119 1.00 92.94 83 TRP A O 1
ATOM 623 N N . PRO A 1 84 ? 6.584 -1.372 -16.892 1.00 88.94 84 PRO A N 1
ATOM 624 C CA . PRO A 1 84 ? 6.152 -1.947 -18.171 1.00 88.94 84 PRO A CA 1
ATOM 625 C C . PRO A 1 84 ? 6.940 -1.454 -19.394 1.00 88.94 84 PRO A C 1
ATOM 627 O O . PRO A 1 84 ? 6.959 -2.110 -20.434 1.00 88.94 84 PRO A O 1
ATOM 630 N N . SER A 1 85 ? 7.549 -0.267 -19.315 1.00 89.88 85 SER A N 1
ATOM 631 C CA . SER A 1 85 ? 8.399 0.271 -20.382 1.00 89.88 85 SER A CA 1
ATOM 632 C C . SER A 1 85 ? 9.777 -0.396 -20.468 1.00 89.88 85 SER A C 1
ATOM 634 O O . SER A 1 85 ? 10.411 -0.334 -21.518 1.00 89.88 85 SER A O 1
ATOM 636 N N . GLU A 1 86 ? 10.259 -1.005 -19.385 1.00 90.25 86 GLU A N 1
ATOM 637 C CA . GLU A 1 86 ? 11.584 -1.628 -19.284 1.00 90.25 86 GLU A CA 1
ATOM 638 C C . GLU A 1 86 ? 11.531 -3.069 -19.814 1.00 90.25 86 GLU A C 1
ATOM 640 O O . GLU A 1 86 ? 11.626 -4.041 -19.067 1.00 90.25 86 GLU A O 1
ATOM 645 N N . LYS A 1 87 ? 11.317 -3.205 -21.128 1.00 87.38 87 LYS A N 1
ATOM 646 C CA . LYS A 1 87 ? 11.156 -4.505 -21.794 1.00 87.38 87 LYS A CA 1
ATOM 647 C C . LYS A 1 87 ? 12.377 -5.407 -21.581 1.00 87.38 87 LYS A C 1
ATOM 649 O O . LYS A 1 87 ? 13.507 -4.972 -21.784 1.00 87.38 87 LYS A O 1
ATOM 654 N N . GLY A 1 88 ? 12.129 -6.676 -21.254 1.00 89.38 88 GLY A N 1
ATOM 655 C CA . GLY A 1 88 ? 13.168 -7.694 -21.058 1.00 89.38 88 GLY A CA 1
ATOM 656 C C . GLY A 1 88 ? 13.786 -7.722 -19.657 1.00 89.38 88 GLY A C 1
ATOM 657 O O . GLY A 1 88 ? 14.683 -8.526 -19.420 1.00 89.38 88 GLY A O 1
ATOM 658 N N . ALA A 1 89 ? 13.320 -6.872 -18.738 1.00 93.56 89 ALA A N 1
ATOM 659 C CA . ALA A 1 89 ? 13.704 -6.910 -17.332 1.00 93.56 89 ALA A CA 1
ATOM 660 C C . ALA A 1 89 ? 12.609 -7.576 -16.487 1.00 93.56 89 ALA A C 1
ATOM 662 O O . ALA A 1 89 ? 11.433 -7.292 -16.680 1.00 93.56 89 ALA A O 1
ATOM 663 N N . GLU A 1 90 ? 12.992 -8.416 -15.526 1.00 93.88 90 GLU A N 1
ATOM 664 C CA . GLU A 1 90 ? 12.073 -9.117 -14.620 1.00 93.88 90 GLU A CA 1
ATOM 665 C C . GLU A 1 90 ? 12.528 -8.971 -13.161 1.00 93.88 90 GLU A C 1
ATOM 667 O O . GLU A 1 90 ? 13.737 -8.928 -12.911 1.00 93.88 90 GLU A O 1
ATOM 672 N N . PRO A 1 91 ? 11.607 -8.936 -12.180 1.00 96.06 91 PRO A N 1
ATOM 673 C CA . PRO A 1 91 ? 10.154 -9.075 -12.326 1.00 96.06 91 PRO A CA 1
ATOM 674 C C . PRO A 1 91 ? 9.439 -7.786 -12.777 1.00 96.06 91 PRO A C 1
ATOM 676 O O . PRO A 1 91 ? 9.732 -6.689 -12.290 1.00 96.06 91 PRO A O 1
ATOM 679 N N . GLN A 1 92 ? 8.447 -7.925 -13.657 1.00 96.00 92 GLN A N 1
ATOM 680 C CA . GLN A 1 92 ? 7.577 -6.831 -14.100 1.00 96.00 92 GLN A CA 1
ATOM 681 C C . GLN A 1 92 ? 6.463 -6.509 -13.096 1.00 96.00 92 GLN A C 1
ATOM 683 O O . GLN A 1 92 ? 5.645 -7.359 -12.738 1.00 96.00 92 GLN A O 1
ATOM 688 N N . ALA A 1 93 ? 6.349 -5.236 -12.697 1.00 95.94 93 ALA A N 1
ATOM 689 C CA . ALA A 1 93 ? 5.324 -4.804 -11.743 1.00 95.94 93 ALA A CA 1
ATOM 690 C C . ALA A 1 93 ? 3.893 -5.074 -12.247 1.00 95.94 93 ALA A C 1
ATOM 692 O O . ALA A 1 93 ? 3.023 -5.445 -11.462 1.00 95.94 93 ALA A O 1
ATOM 693 N N . ILE A 1 94 ? 3.645 -4.926 -13.555 1.00 95.44 94 ILE A N 1
ATOM 694 C CA . ILE A 1 94 ? 2.325 -5.187 -14.147 1.00 95.44 94 ILE A CA 1
ATOM 695 C C . ILE A 1 94 ? 1.948 -6.670 -14.079 1.00 95.44 94 ILE A C 1
ATOM 697 O O . ILE A 1 94 ? 0.819 -6.992 -13.722 1.00 95.44 94 ILE A O 1
ATOM 701 N N . GLU A 1 95 ? 2.896 -7.567 -14.339 1.00 95.94 95 GLU A N 1
ATOM 702 C CA . GLU A 1 95 ? 2.669 -9.013 -14.311 1.00 95.94 95 GLU A CA 1
ATOM 703 C C . GLU A 1 95 ? 2.422 -9.506 -12.887 1.00 95.94 95 GLU A C 1
ATOM 705 O O . GLU A 1 95 ? 1.563 -10.351 -12.644 1.00 95.94 95 GLU A O 1
ATOM 710 N N . MET A 1 96 ? 3.117 -8.921 -11.910 1.00 97.69 96 MET A N 1
ATOM 711 C CA . MET A 1 96 ? 2.868 -9.203 -10.500 1.00 97.69 96 MET A CA 1
ATOM 712 C C . MET A 1 96 ? 1.451 -8.808 -10.062 1.00 97.69 96 MET A C 1
ATOM 714 O O . MET A 1 96 ? 0.829 -9.552 -9.302 1.00 97.69 96 MET A O 1
ATOM 718 N N . LEU A 1 97 ? 0.925 -7.673 -10.543 1.00 97.50 97 LEU A N 1
ATOM 719 C CA . LEU A 1 97 ? -0.460 -7.260 -10.279 1.00 97.50 97 LEU A CA 1
ATOM 720 C C . LEU A 1 97 ? -1.460 -8.214 -10.942 1.00 97.50 97 LEU A C 1
ATOM 722 O O . LEU A 1 97 ? -2.397 -8.664 -10.288 1.00 97.50 97 LEU A O 1
ATOM 726 N N . GLN A 1 98 ? -1.225 -8.576 -12.206 1.00 96.50 98 GLN A N 1
ATOM 727 C CA . GLN A 1 98 ? -2.051 -9.535 -12.951 1.00 96.50 98 GLN A CA 1
ATOM 728 C C . GLN A 1 98 ? -2.111 -10.901 -12.262 1.00 96.50 98 GLN A C 1
ATOM 730 O O . GLN A 1 98 ? -3.179 -11.497 -12.134 1.00 96.50 98 GLN A O 1
ATOM 735 N N . ALA A 1 99 ? -0.969 -11.372 -11.761 1.00 97.12 99 ALA A N 1
ATOM 736 C CA . ALA A 1 99 ? -0.849 -12.620 -11.020 1.00 97.12 99 ALA A CA 1
ATOM 737 C C . ALA A 1 99 ? -1.321 -12.517 -9.556 1.00 97.12 99 ALA A C 1
ATOM 739 O O . ALA A 1 99 ? -1.145 -13.477 -8.806 1.00 97.12 99 ALA A O 1
ATOM 740 N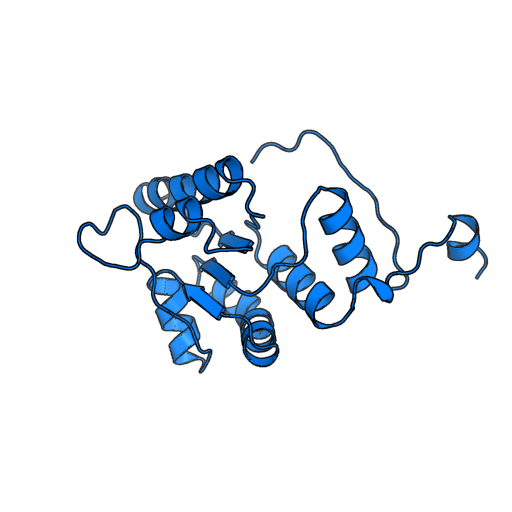 N . LYS A 1 100 ? -1.878 -11.369 -9.129 1.00 96.12 100 LYS A N 1
ATOM 741 C CA . LYS A 1 100 ? -2.314 -11.086 -7.748 1.00 96.12 100 LYS A CA 1
ATOM 742 C C . LYS A 1 100 ? -1.242 -11.393 -6.697 1.00 96.12 100 LYS A C 1
ATOM 744 O O . LYS A 1 100 ? -1.534 -11.859 -5.602 1.00 96.12 100 LYS A O 1
ATOM 749 N N . LYS A 1 101 ? 0.022 -11.127 -7.036 1.00 97.75 101 LYS A N 1
ATOM 750 C CA . LYS A 1 101 ? 1.167 -11.288 -6.129 1.00 97.75 101 LYS A CA 1
ATOM 751 C C . LYS A 1 101 ? 1.381 -10.072 -5.230 1.00 97.75 101 LYS A C 1
ATOM 753 O O . LYS A 1 101 ? 2.274 -10.119 -4.396 1.00 97.75 101 LYS A O 1
ATOM 758 N N . ILE A 1 102 ? 0.621 -8.994 -5.411 1.00 98.44 102 ILE A N 1
ATOM 759 C CA . ILE A 1 102 ? 0.707 -7.752 -4.636 1.00 98.44 102 ILE A CA 1
ATOM 760 C C . ILE A 1 102 ? -0.638 -7.506 -3.953 1.00 98.44 102 ILE A C 1
ATOM 762 O O . ILE A 1 102 ? -1.676 -7.557 -4.609 1.00 98.44 102 ILE A O 1
ATOM 766 N N . ASP A 1 103 ? -0.595 -7.179 -2.665 1.00 98.19 103 ASP A N 1
ATOM 767 C CA . ASP A 1 103 ? -1.768 -6.959 -1.815 1.00 98.19 103 ASP A CA 1
ATOM 768 C C . ASP A 1 103 ? -2.079 -5.467 -1.607 1.00 98.19 103 ASP A C 1
ATOM 770 O O . ASP A 1 103 ? -3.197 -5.101 -1.255 1.00 98.19 103 ASP A O 1
ATOM 774 N N . LEU A 1 104 ? -1.089 -4.592 -1.810 1.00 98.44 104 LEU A N 1
ATOM 775 C CA . LEU A 1 104 ? -1.230 -3.138 -1.721 1.00 98.44 104 LEU A CA 1
ATOM 776 C C . LEU A 1 104 ? -0.256 -2.449 -2.678 1.00 98.44 104 LEU A C 1
ATOM 778 O O . LEU A 1 104 ? 0.934 -2.768 -2.718 1.00 98.44 104 LEU A O 1
ATOM 782 N N . VAL A 1 105 ? -0.754 -1.447 -3.401 1.00 98.38 105 VAL A N 1
ATOM 783 C CA . VAL A 1 105 ? 0.044 -0.566 -4.254 1.00 98.38 105 VAL A CA 1
ATOM 784 C C . VAL A 1 105 ? 0.110 0.829 -3.645 1.00 98.38 105 VAL A C 1
ATOM 786 O O . VAL A 1 105 ? -0.905 1.491 -3.440 1.00 98.38 105 VAL A O 1
ATOM 789 N N . ILE A 1 106 ? 1.324 1.319 -3.420 1.00 98.00 106 ILE A N 1
ATOM 790 C CA . ILE A 1 106 ? 1.615 2.707 -3.067 1.00 98.00 106 ILE A CA 1
ATOM 791 C C . ILE A 1 106 ? 2.301 3.335 -4.277 1.00 98.00 106 ILE A C 1
ATOM 793 O O . ILE A 1 106 ? 3.490 3.123 -4.513 1.00 98.00 106 ILE A O 1
ATOM 797 N N . ASN A 1 107 ? 1.549 4.089 -5.076 1.00 96.12 107 ASN A N 1
ATOM 798 C CA . ASN A 1 107 ? 2.058 4.732 -6.285 1.00 96.12 107 ASN A CA 1
ATOM 799 C C . ASN A 1 107 ? 1.852 6.2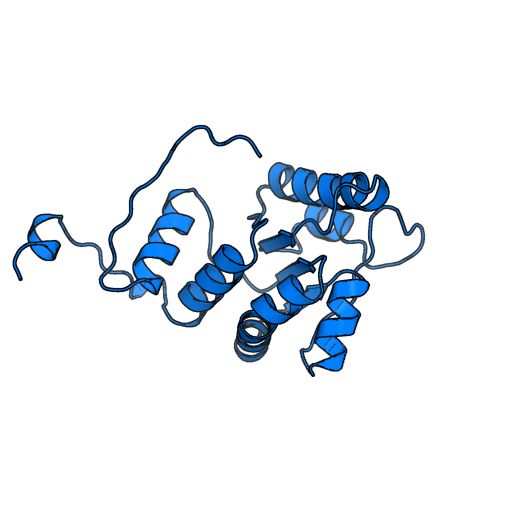43 -6.205 1.00 96.12 107 ASN A C 1
ATOM 801 O O . ASN A 1 107 ? 0.759 6.753 -6.447 1.00 96.12 107 ASN A O 1
ATOM 805 N N . ILE A 1 108 ? 2.920 6.956 -5.866 1.00 93.75 108 ILE A N 1
ATOM 806 C CA . ILE A 1 108 ? 2.903 8.389 -5.599 1.00 93.75 108 ILE A CA 1
ATOM 807 C C . ILE A 1 108 ? 3.527 9.111 -6.792 1.00 93.75 108 ILE A C 1
ATOM 809 O O . ILE A 1 108 ? 4.743 9.009 -6.980 1.00 93.75 108 ILE A O 1
ATOM 813 N N . PRO A 1 109 ? 2.725 9.837 -7.594 1.00 85.75 109 PRO A N 1
ATOM 814 C CA . PRO A 1 109 ? 3.215 10.488 -8.803 1.00 85.75 109 PRO A CA 1
ATOM 815 C C . PRO A 1 109 ? 4.331 11.492 -8.497 1.00 85.75 109 PRO A C 1
ATOM 817 O O . PRO A 1 109 ? 4.192 12.333 -7.603 1.00 85.75 109 PRO A O 1
ATOM 820 N N . LYS A 1 110 ? 5.426 11.429 -9.262 1.00 76.81 110 LYS A N 1
ATOM 821 C CA . LYS A 1 110 ? 6.548 12.372 -9.141 1.00 76.81 110 LYS A CA 1
ATOM 822 C C . LYS A 1 110 ? 6.260 13.738 -9.756 1.00 76.81 110 LYS A C 1
ATOM 824 O O . LYS A 1 110 ? 6.576 14.768 -9.168 1.00 76.81 110 LYS A O 1
ATOM 829 N N . ASN A 1 111 ? 5.786 13.730 -10.996 1.00 75.44 111 ASN A N 1
ATOM 830 C CA . ASN A 1 111 ? 5.619 14.898 -11.854 1.00 75.44 111 ASN A CA 1
ATOM 831 C C . ASN A 1 111 ? 4.677 14.554 -13.023 1.00 75.44 111 ASN A C 1
ATOM 833 O O . ASN A 1 111 ? 4.209 13.425 -13.149 1.00 75.44 111 ASN A O 1
ATOM 837 N N . LEU A 1 112 ? 4.418 15.537 -13.885 1.00 73.75 112 LEU A N 1
ATOM 838 C CA . LEU A 1 112 ? 3.572 15.392 -15.071 1.00 73.75 112 LEU A CA 1
ATOM 839 C C . LEU A 1 112 ? 4.376 14.988 -16.321 1.00 73.75 112 LEU A C 1
ATOM 841 O O . LEU A 1 112 ? 3.942 15.246 -17.439 1.00 73.75 112 LEU A O 1
ATOM 845 N N . THR A 1 113 ? 5.570 14.401 -16.161 1.00 74.31 113 THR A N 1
ATOM 846 C CA . THR A 1 113 ? 6.334 13.934 -17.328 1.00 74.31 113 THR A CA 1
ATOM 847 C C . THR A 1 113 ? 5.624 12.757 -17.977 1.00 74.31 113 THR A C 1
ATOM 849 O O . THR A 1 113 ? 5.041 11.922 -17.289 1.00 74.31 113 THR A O 1
ATOM 852 N N . GLN A 1 114 ? 5.698 12.667 -19.303 1.00 71.94 114 GLN A N 1
ATOM 853 C CA . GLN A 1 114 ? 4.976 11.646 -20.058 1.00 71.94 114 GLN A CA 1
ATOM 854 C C . GLN A 1 114 ? 5.337 10.217 -19.625 1.00 71.94 114 GLN A C 1
ATOM 856 O O . GLN A 1 114 ? 4.448 9.393 -19.463 1.00 71.94 114 GLN A O 1
ATOM 861 N N . VAL A 1 115 ? 6.611 9.944 -19.332 1.00 71.56 115 VAL A N 1
ATOM 862 C CA . VAL A 1 115 ? 7.063 8.623 -18.859 1.00 71.56 115 VAL A CA 1
ATOM 863 C C . VAL A 1 115 ? 6.433 8.254 -17.511 1.00 71.56 115 VAL A C 1
ATOM 865 O O . VAL A 1 115 ? 5.951 7.136 -17.337 1.00 71.56 115 VAL A O 1
ATOM 868 N N . GLU A 1 116 ? 6.407 9.192 -16.559 1.00 73.06 116 GLU A N 1
ATOM 869 C CA . GLU A 1 116 ? 5.804 8.98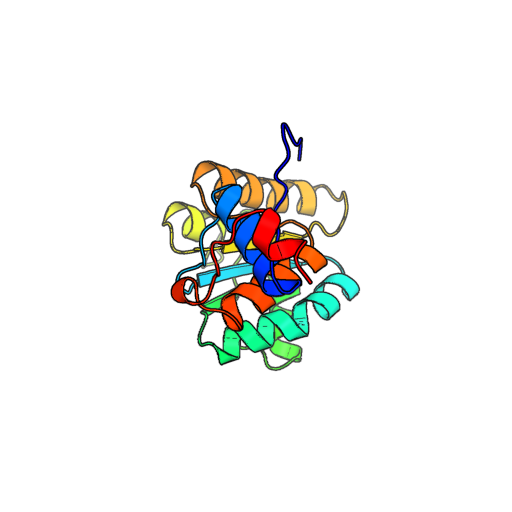7 -15.234 1.00 73.06 116 GLU A CA 1
ATOM 870 C C . GLU A 1 116 ? 4.282 8.849 -15.335 1.00 73.06 116 GLU A C 1
ATOM 872 O O . GLU A 1 116 ? 3.670 8.010 -14.665 1.00 73.06 116 GLU A O 1
ATOM 877 N N . LEU A 1 117 ? 3.669 9.660 -16.200 1.00 74.50 117 LEU A N 1
ATOM 878 C CA . LEU A 1 117 ? 2.246 9.593 -16.475 1.00 74.50 117 LEU A CA 1
ATOM 879 C C . LEU A 1 117 ? 1.888 8.256 -17.108 1.00 74.50 117 LEU A C 1
ATOM 881 O O . LEU A 1 117 ? 0.949 7.646 -16.630 1.00 74.50 117 LEU A O 1
ATOM 885 N N . GLU A 1 118 ? 2.634 7.748 -18.085 1.00 83.88 118 GLU A N 1
ATOM 886 C CA . GLU A 1 118 ? 2.323 6.482 -18.753 1.00 83.88 118 GLU A CA 1
ATOM 887 C C . GLU A 1 118 ? 2.559 5.264 -17.853 1.00 83.88 118 GLU A C 1
ATOM 889 O O . GLU A 1 118 ? 1.653 4.449 -17.668 1.00 83.88 118 GLU A O 1
ATOM 894 N N . ASN A 1 119 ? 3.749 5.134 -17.262 1.00 87.06 119 ASN A N 1
ATOM 895 C CA . ASN A 1 119 ? 4.085 3.980 -16.424 1.00 87.06 119 ASN A CA 1
ATOM 896 C C . ASN A 1 119 ? 3.282 3.973 -15.122 1.00 87.06 119 ASN A C 1
ATOM 898 O O . ASN A 1 119 ? 2.652 2.970 -14.773 1.00 87.06 119 ASN A O 1
ATOM 902 N N . GLY A 1 120 ? 3.246 5.113 -14.427 1.00 89.38 120 GLY A N 1
ATOM 903 C CA . GLY A 1 120 ? 2.471 5.263 -13.205 1.00 89.38 120 GLY A CA 1
ATOM 904 C C . GLY A 1 120 ? 0.977 5.067 -13.454 1.00 89.38 120 GLY A C 1
ATOM 905 O O . GLY A 1 120 ? 0.317 4.391 -12.669 1.00 89.38 120 GLY A O 1
ATOM 906 N N . TYR A 1 121 ? 0.427 5.596 -14.555 1.00 90.38 121 TYR A N 1
ATOM 907 C CA . TYR A 1 121 ? -0.980 5.374 -14.902 1.00 90.38 121 TYR A CA 1
ATOM 908 C C . TYR A 1 121 ? -1.285 3.901 -15.151 1.00 90.38 121 TYR A C 1
ATOM 910 O O . TYR A 1 121 ? -2.263 3.413 -14.595 1.00 90.38 121 TYR A O 1
ATOM 918 N N . LYS A 1 122 ? -0.455 3.183 -15.921 1.00 93.62 122 LYS A N 1
ATOM 919 C CA . LYS A 1 122 ? -0.665 1.752 -16.200 1.00 93.62 122 LYS A CA 1
ATOM 920 C C . LYS A 1 122 ? -0.713 0.926 -14.916 1.00 93.62 122 LYS A C 1
ATOM 922 O O . LYS A 1 122 ? -1.633 0.134 -14.745 1.00 93.62 122 LYS A O 1
ATOM 927 N N . ILE A 1 123 ? 0.215 1.163 -13.987 1.00 94.94 123 ILE A N 1
ATOM 928 C CA . ILE A 1 123 ? 0.226 0.484 -12.682 1.00 94.94 123 ILE A CA 1
ATOM 929 C C . ILE A 1 123 ? -1.009 0.837 -11.851 1.00 94.94 123 ILE A C 1
ATOM 931 O O . ILE A 1 123 ? -1.652 -0.055 -11.306 1.00 94.94 123 ILE A O 1
ATOM 935 N N . ARG A 1 124 ? -1.390 2.119 -11.784 1.00 95.19 124 ARG A N 1
ATOM 936 C CA . ARG A 1 124 ? -2.596 2.539 -11.054 1.00 95.19 124 ARG A CA 1
ATOM 937 C C . ARG A 1 124 ? -3.868 1.946 -11.654 1.00 95.19 124 ARG A C 1
ATOM 939 O O . ARG A 1 124 ? -4.733 1.497 -10.911 1.00 95.19 124 ARG A O 1
ATOM 946 N N . ARG A 1 125 ? -3.982 1.933 -12.984 1.00 95.12 125 ARG A N 1
ATOM 947 C CA . ARG A 1 125 ? -5.124 1.356 -13.696 1.00 95.12 125 ARG A CA 1
ATOM 948 C C . ARG A 1 125 ? -5.220 -0.143 -13.434 1.00 95.12 125 ARG A C 1
ATOM 950 O O . ARG A 1 125 ? -6.285 -0.599 -13.047 1.00 95.12 125 ARG A O 1
ATOM 957 N N . ALA A 1 126 ? -4.108 -0.865 -13.539 1.00 96.44 126 ALA A N 1
ATOM 958 C CA . ALA A 1 126 ? -4.067 -2.293 -13.256 1.00 96.44 126 ALA A CA 1
ATOM 959 C C . ALA A 1 126 ? -4.408 -2.619 -11.797 1.00 96.44 126 ALA A C 1
ATOM 961 O O . ALA A 1 126 ? -5.165 -3.550 -11.552 1.00 96.44 126 ALA A O 1
ATOM 962 N N . ALA A 1 127 ? -3.908 -1.843 -10.829 1.00 96.94 127 ALA A N 1
ATOM 963 C CA . ALA A 1 127 ? -4.276 -2.021 -9.425 1.00 96.94 127 ALA A CA 1
ATOM 964 C C . ALA A 1 127 ? -5.799 -1.919 -9.233 1.00 96.94 127 ALA A C 1
ATOM 966 O O . ALA A 1 127 ? -6.400 -2.793 -8.617 1.00 96.94 127 ALA A O 1
ATOM 967 N N . VAL A 1 128 ? -6.433 -0.912 -9.844 1.00 95.25 128 VAL A N 1
ATOM 968 C CA . VAL A 1 128 ? -7.896 -0.757 -9.827 1.00 95.25 128 VAL A CA 1
ATOM 969 C C . VAL A 1 128 ? -8.598 -1.924 -10.534 1.00 95.25 128 VAL A C 1
ATOM 971 O O . VAL A 1 128 ? -9.525 -2.494 -9.967 1.00 95.25 128 VAL A O 1
ATOM 974 N N . ASP A 1 129 ? -8.150 -2.315 -11.731 1.00 96.31 129 ASP A N 1
ATOM 975 C CA . ASP A 1 129 ? -8.767 -3.394 -12.523 1.00 96.31 129 ASP A CA 1
ATOM 976 C C . ASP A 1 129 ? -8.715 -4.755 -11.820 1.00 96.31 129 ASP A C 1
ATOM 978 O O . ASP A 1 129 ? -9.661 -5.537 -11.905 1.00 96.31 129 ASP A O 1
ATOM 982 N N . TYR A 1 130 ? -7.634 -5.031 -11.089 1.00 96.50 130 TYR A N 1
ATOM 983 C CA . TYR A 1 130 ? -7.460 -6.273 -10.335 1.00 96.50 130 TYR A CA 1
ATOM 984 C C . TYR A 1 130 ? -7.951 -6.190 -8.885 1.00 96.50 130 TYR A C 1
ATOM 986 O O . TYR A 1 130 ? -7.760 -7.145 -8.130 1.00 96.50 130 TYR A O 1
ATOM 994 N N . ASN A 1 131 ? -8.622 -5.093 -8.511 1.00 95.00 131 ASN A N 1
ATOM 995 C CA . ASN A 1 131 ? -9.143 -4.837 -7.168 1.00 95.00 131 ASN A CA 1
ATOM 996 C C . ASN A 1 131 ? -8.065 -4.930 -6.069 1.00 95.00 131 ASN A C 1
ATOM 998 O O . ASN A 1 131 ? -8.284 -5.491 -4.995 1.00 95.00 131 ASN A O 1
ATOM 1002 N N . ILE A 1 132 ? -6.880 -4.399 -6.365 1.00 97.19 132 ILE A N 1
ATOM 1003 C CA . ILE A 1 132 ? -5.763 -4.273 -5.433 1.00 97.19 132 ILE A CA 1
ATOM 1004 C C . ILE A 1 132 ? -5.791 -2.845 -4.862 1.00 97.19 132 ILE A C 1
ATOM 1006 O O . ILE A 1 132 ? -5.748 -1.884 -5.639 1.00 97.19 132 ILE A O 1
ATOM 1010 N N . PRO A 1 133 ? -5.843 -2.674 -3.527 1.00 96.81 133 PRO A N 1
ATOM 1011 C CA . PRO A 1 133 ? -5.790 -1.371 -2.868 1.00 96.81 133 PRO A CA 1
ATOM 1012 C C . PRO A 1 133 ? -4.693 -0.450 -3.423 1.00 96.81 133 PRO A C 1
ATOM 1014 O O . PRO A 1 133 ? -3.543 -0.867 -3.579 1.00 96.81 133 PRO A O 1
ATOM 1017 N N . LEU A 1 134 ? -5.038 0.815 -3.698 1.00 97.06 134 LEU A N 1
ATOM 1018 C CA . LEU A 1 134 ? -4.145 1.788 -4.333 1.00 97.06 134 LEU A CA 1
ATOM 1019 C C . LEU A 1 134 ? -4.095 3.112 -3.566 1.00 97.06 134 LEU A C 1
ATOM 1021 O O . LEU A 1 134 ? -5.028 3.908 -3.613 1.00 97.06 134 LEU A O 1
ATOM 1025 N N . ILE A 1 135 ? -2.943 3.428 -2.981 1.00 96.81 135 ILE A N 1
ATOM 1026 C CA . ILE A 1 135 ? -2.713 4.710 -2.311 1.00 96.81 135 ILE A CA 1
ATOM 1027 C C . ILE A 1 135 ? -1.779 5.586 -3.148 1.00 96.81 135 ILE A C 1
ATOM 1029 O O . ILE A 1 135 ? -0.679 5.180 -3.521 1.00 96.81 135 ILE A O 1
ATOM 1033 N N . THR A 1 136 ? -2.205 6.824 -3.415 1.00 95.06 136 THR A N 1
ATOM 1034 C CA . THR A 1 136 ? -1.452 7.793 -4.235 1.00 95.06 136 THR A CA 1
ATOM 1035 C C . THR A 1 136 ? -0.950 9.010 -3.454 1.00 95.06 136 THR A C 1
ATOM 1037 O O . THR A 1 136 ? -0.586 10.023 -4.049 1.00 95.06 136 THR A O 1
ATOM 1040 N N . ASN A 1 137 ? -0.950 8.942 -2.121 1.00 93.88 137 ASN A N 1
ATOM 1041 C CA . ASN A 1 137 ? -0.540 10.022 -1.223 1.00 93.88 137 ASN A CA 1
ATOM 1042 C C . ASN A 1 137 ? 0.372 9.477 -0.112 1.00 93.88 137 ASN A C 1
ATOM 1044 O O . ASN A 1 137 ? 0.040 8.470 0.509 1.00 93.88 137 ASN A O 1
ATOM 1048 N N . THR A 1 138 ? 1.500 10.146 0.155 1.00 95.19 138 THR A N 1
ATOM 1049 C CA . THR A 1 138 ? 2.496 9.688 1.145 1.00 95.19 138 THR A CA 1
ATOM 1050 C C . THR A 1 138 ? 1.937 9.668 2.552 1.00 95.19 138 THR A C 1
ATOM 1052 O O . THR A 1 138 ? 2.116 8.691 3.265 1.00 95.19 138 THR A O 1
ATOM 1055 N N . ARG A 1 139 ? 1.244 10.736 2.949 1.00 95.00 139 ARG A N 1
ATOM 1056 C CA . ARG A 1 139 ? 0.730 10.906 4.310 1.00 95.00 139 ARG A CA 1
ATOM 1057 C C . ARG A 1 139 ? -0.324 9.853 4.618 1.00 95.00 139 ARG A C 1
ATOM 1059 O O . ARG A 1 139 ? -0.257 9.236 5.674 1.00 95.00 139 ARG A O 1
ATOM 1066 N N . LEU A 1 140 ? -1.238 9.610 3.675 1.00 96.69 140 LEU A N 1
ATOM 1067 C CA . LEU A 1 140 ? -2.245 8.557 3.816 1.00 96.69 140 LEU A CA 1
ATOM 1068 C C . LEU A 1 140 ? -1.604 7.165 3.855 1.00 96.69 140 LEU A C 1
ATOM 1070 O O . LEU A 1 140 ? -1.983 6.355 4.691 1.00 96.69 140 LEU A O 1
ATOM 1074 N N . ALA A 1 141 ? -0.616 6.896 2.994 1.00 97.81 141 ALA A N 1
ATOM 1075 C CA . ALA A 1 141 ? 0.096 5.620 2.999 1.00 97.81 141 ALA A CA 1
ATOM 1076 C C . ALA A 1 141 ? 0.791 5.375 4.345 1.00 97.81 141 ALA A C 1
ATOM 1078 O O . ALA A 1 141 ? 0.586 4.325 4.947 1.00 97.81 141 ALA A O 1
ATOM 1079 N N . SER A 1 142 ? 1.552 6.353 4.846 1.00 97.69 142 SER A N 1
ATOM 1080 C CA . SER A 1 142 ? 2.238 6.249 6.137 1.00 97.69 142 SER A CA 1
ATOM 1081 C C . SER A 1 142 ? 1.256 6.081 7.299 1.00 97.69 142 SER A C 1
ATOM 1083 O O . SER A 1 142 ? 1.485 5.230 8.153 1.00 97.69 142 SER A O 1
ATOM 1085 N N . ALA A 1 143 ? 0.152 6.837 7.318 1.00 97.69 143 ALA A N 1
ATOM 1086 C CA . ALA A 1 143 ? -0.872 6.728 8.358 1.00 97.69 143 ALA A CA 1
ATOM 1087 C C . ALA A 1 143 ? -1.573 5.362 8.337 1.00 97.69 143 ALA A C 1
ATOM 1089 O O . ALA A 1 143 ? -1.729 4.737 9.381 1.00 97.69 143 ALA A O 1
ATOM 1090 N N . PHE A 1 144 ? -1.944 4.864 7.155 1.00 97.88 144 PHE A N 1
ATOM 1091 C CA . PHE A 1 144 ? -2.587 3.558 7.026 1.00 97.88 144 PHE A CA 1
ATOM 1092 C C . PHE A 1 144 ? -1.647 2.421 7.441 1.00 97.88 144 PHE A C 1
ATOM 1094 O O . PHE A 1 144 ? -2.054 1.564 8.220 1.00 97.88 144 PHE A O 1
ATOM 1101 N N . ILE A 1 145 ? -0.383 2.455 6.995 1.00 98.19 145 ILE A N 1
ATOM 1102 C CA . ILE A 1 145 ? 0.654 1.498 7.411 1.00 98.19 145 ILE A CA 1
ATOM 1103 C C . ILE A 1 145 ? 0.830 1.498 8.924 1.00 98.19 145 ILE A C 1
ATOM 1105 O O . ILE A 1 145 ? 0.837 0.435 9.540 1.00 98.19 145 ILE A O 1
ATOM 1109 N N . LEU A 1 146 ? 0.975 2.679 9.529 1.00 97.56 146 LEU A N 1
ATOM 1110 C CA . LEU A 1 146 ? 1.131 2.788 10.973 1.00 97.56 146 LEU A CA 1
ATOM 1111 C C . LEU A 1 146 ? -0.073 2.185 11.700 1.00 97.56 146 LEU A C 1
ATOM 1113 O O . LEU A 1 146 ? 0.117 1.422 12.647 1.00 97.56 146 LEU A O 1
ATOM 1117 N N . ALA A 1 147 ? -1.283 2.475 11.222 1.00 97.06 147 ALA A N 1
ATOM 1118 C CA . ALA A 1 147 ? -2.513 1.993 11.820 1.00 97.06 147 ALA A CA 1
ATOM 1119 C C . ALA A 1 147 ? -2.612 0.461 11.783 1.00 97.06 147 ALA A C 1
ATOM 1121 O O . ALA A 1 147 ? -2.718 -0.161 12.837 1.00 97.06 147 ALA A O 1
ATOM 1122 N N . PHE A 1 148 ? -2.483 -0.170 10.608 1.00 96.56 148 PHE A N 1
ATOM 1123 C CA . PHE A 1 148 ? -2.618 -1.631 10.510 1.00 96.56 148 PHE A CA 1
ATOM 1124 C C . PHE A 1 148 ? -1.419 -2.411 11.077 1.00 96.56 148 PHE A C 1
ATOM 1126 O O . PHE A 1 148 ? -1.531 -3.606 11.340 1.00 96.56 148 PHE A O 1
ATOM 1133 N N . CYS A 1 149 ? -0.255 -1.778 11.260 1.00 96.44 149 CYS A N 1
ATOM 1134 C CA . CYS A 1 149 ? 0.896 -2.406 11.922 1.00 96.44 149 CYS A CA 1
ATOM 1135 C C . CYS A 1 149 ? 0.841 -2.307 13.456 1.00 96.44 149 CYS A C 1
ATOM 1137 O O . CYS A 1 149 ? 1.518 -3.094 14.136 1.00 96.44 149 CYS A O 1
ATOM 1139 N N . SER A 1 150 ? 0.089 -1.337 13.985 1.00 93.50 150 SER A N 1
ATOM 1140 C CA . SER A 1 150 ? -0.012 -1.041 15.422 1.00 93.50 150 SER A CA 1
ATOM 1141 C C . SER A 1 150 ? -1.283 -1.587 16.067 1.00 93.50 150 SER A C 1
ATOM 1143 O O . SER A 1 150 ? -1.274 -1.846 17.264 1.00 93.50 150 SER A O 1
ATOM 1145 N N . MET A 1 151 ? -2.348 -1.784 15.290 1.00 92.62 151 MET A N 1
ATOM 1146 C CA . MET A 1 151 ? -3.657 -2.221 15.770 1.00 92.62 151 MET A CA 1
ATOM 1147 C C . MET A 1 151 ? -4.132 -3.433 14.972 1.00 92.62 151 MET A C 1
ATOM 1149 O O . MET A 1 151 ? -4.024 -3.448 13.742 1.00 92.62 151 MET A O 1
ATOM 1153 N N . LYS A 1 152 ? -4.661 -4.451 15.656 1.00 90.62 152 LYS A N 1
ATOM 1154 C CA . LYS A 1 152 ? -5.310 -5.576 14.981 1.00 90.62 152 LYS A CA 1
ATOM 1155 C C . LYS A 1 152 ? -6.778 -5.258 14.724 1.00 90.62 152 LYS A C 1
ATOM 1157 O O . LYS A 1 152 ? -7.370 -4.434 15.412 1.00 90.62 152 LYS A O 1
ATOM 1162 N N . ILE A 1 153 ? -7.383 -5.937 13.751 1.00 88.12 153 ILE A N 1
ATOM 1163 C CA . ILE A 1 153 ? -8.808 -5.745 13.437 1.00 88.12 153 ILE A CA 1
ATOM 1164 C C . ILE A 1 153 ? -9.683 -6.078 14.646 1.00 88.12 153 ILE A C 1
ATOM 1166 O O . ILE A 1 153 ? -10.688 -5.413 14.868 1.00 88.12 153 ILE A O 1
ATOM 1170 N N . GLU A 1 154 ? -9.286 -7.072 15.438 1.00 89.62 154 GLU A N 1
ATOM 1171 C CA . GLU A 1 154 ? -10.040 -7.513 16.614 1.00 89.62 154 GLU A CA 1
ATOM 1172 C C . GLU A 1 154 ? -10.039 -6.472 17.744 1.00 89.62 154 GLU A C 1
ATOM 1174 O O . GLU A 1 154 ? -10.921 -6.503 18.598 1.00 89.62 154 GLU A O 1
ATOM 1179 N N . ASP A 1 155 ? -9.077 -5.544 17.732 1.00 90.50 155 ASP A N 1
ATOM 1180 C CA . ASP A 1 155 ? -8.946 -4.486 18.736 1.00 90.50 155 ASP A CA 1
ATOM 1181 C C . ASP A 1 155 ? -9.793 -3.244 18.386 1.00 90.50 155 ASP A C 1
ATOM 1183 O O . ASP A 1 155 ? -9.967 -2.357 19.224 1.00 90.50 155 ASP A O 1
ATOM 1187 N N . ILE A 1 156 ? -10.336 -3.172 17.162 1.00 90.25 156 ILE A N 1
ATOM 1188 C CA . ILE A 1 156 ? -11.173 -2.060 16.695 1.00 90.25 156 ILE A CA 1
ATOM 1189 C C . ILE A 1 156 ? -12.490 -2.053 17.481 1.00 90.25 156 ILE A C 1
ATOM 1191 O O . ILE A 1 156 ? -13.268 -3.006 17.424 1.00 90.25 156 ILE A O 1
ATOM 1195 N N . GLN A 1 157 ? -12.782 -0.949 18.169 1.00 87.81 157 GLN A N 1
ATOM 1196 C CA . GLN A 1 157 ? -13.976 -0.829 19.000 1.00 87.81 157 GLN A CA 1
ATOM 1197 C C . GLN A 1 157 ? -15.184 -0.411 18.157 1.00 87.81 157 GLN A C 1
ATOM 1199 O O . GLN A 1 157 ? -15.140 0.567 17.405 1.00 87.81 157 GLN A O 1
ATOM 1204 N N . ILE A 1 158 ? -16.304 -1.117 18.301 1.00 89.62 158 ILE A N 1
ATOM 1205 C CA . ILE A 1 158 ? -17.585 -0.695 17.725 1.00 89.62 158 ILE A CA 1
ATOM 1206 C C . ILE A 1 158 ? -18.380 -0.024 18.836 1.00 89.62 158 ILE A C 1
ATOM 1208 O O . ILE A 1 158 ? -18.880 -0.698 19.731 1.00 89.62 158 ILE A O 1
ATOM 1212 N N . LYS A 1 159 ? -18.473 1.302 18.760 1.00 90.44 159 LYS A N 1
ATOM 1213 C CA . LYS A 1 159 ? -19.183 2.142 19.722 1.00 90.44 159 LYS A CA 1
ATOM 1214 C C . LYS A 1 159 ? -20.303 2.900 19.029 1.00 90.44 159 LYS A C 1
ATOM 1216 O O . LYS A 1 159 ? -20.185 3.283 17.861 1.00 90.44 159 LYS A O 1
ATOM 1221 N N . SER A 1 160 ? -21.385 3.115 19.757 1.00 91.69 160 SER A N 1
ATOM 1222 C CA . SER A 1 160 ? -22.435 4.058 19.388 1.00 91.69 160 SER A CA 1
ATOM 1223 C C . SER A 1 160 ? -21.927 5.503 19.463 1.00 91.69 160 SER A C 1
ATOM 1225 O O . SER A 1 160 ? -20.908 5.794 20.089 1.00 91.69 160 SER A O 1
ATOM 1227 N N . TRP A 1 161 ? -22.645 6.433 18.827 1.00 89.75 161 TRP A N 1
ATOM 1228 C CA . TRP A 1 161 ? -22.333 7.863 18.928 1.00 89.75 161 TRP A CA 1
ATOM 1229 C C . TRP A 1 161 ? -22.361 8.357 20.381 1.00 89.75 161 TRP A C 1
ATOM 1231 O O . TRP A 1 161 ? -21.477 9.110 20.785 1.00 89.75 161 TRP A O 1
ATOM 1241 N N . ASP A 1 162 ? -23.325 7.881 21.173 1.00 93.62 162 ASP A N 1
ATOM 1242 C CA . ASP A 1 162 ? -23.503 8.291 22.568 1.00 93.62 162 ASP A CA 1
ATOM 1243 C C . ASP A 1 162 ? -22.278 7.950 23.425 1.00 93.62 162 ASP A C 1
ATOM 1245 O O . ASP A 1 162 ? -21.847 8.763 24.241 1.00 93.62 162 ASP A O 1
ATOM 1249 N N . GLU A 1 163 ? -21.643 6.802 23.193 1.00 92.62 163 GLU A N 1
ATOM 1250 C CA . GLU A 1 163 ? -20.417 6.405 23.897 1.00 92.62 163 GLU A CA 1
ATOM 1251 C C . GLU A 1 163 ? -19.221 7.323 23.604 1.00 92.62 163 GLU A C 1
ATOM 1253 O O . GLU A 1 163 ? -18.337 7.452 24.448 1.00 92.62 163 GLU A O 1
ATOM 1258 N N . TYR A 1 164 ? -19.184 7.985 22.442 1.00 87.88 164 TYR A N 1
ATOM 1259 C CA . TYR A 1 164 ? -18.116 8.930 22.102 1.00 87.88 164 TYR A CA 1
ATOM 1260 C C . TYR A 1 164 ? -18.303 10.308 22.744 1.00 87.88 164 TYR A C 1
ATOM 1262 O O . TYR A 1 164 ? -17.318 11.010 22.968 1.00 87.88 164 TYR A O 1
ATOM 1270 N N . ILE A 1 165 ? -19.546 10.711 23.020 1.00 90.56 165 ILE A N 1
ATOM 1271 C CA . ILE A 1 165 ? -19.866 12.046 23.552 1.00 90.56 165 ILE A CA 1
ATOM 1272 C C . ILE A 1 165 ? -20.100 12.066 25.065 1.00 90.56 165 ILE A C 1
ATOM 1274 O O . ILE A 1 165 ? -20.120 13.143 25.650 1.00 90.56 165 ILE A O 1
ATOM 1278 N N . SER A 1 166 ? -20.285 10.906 25.699 1.00 80.81 166 SER A N 1
ATOM 1279 C CA . SER A 1 166 ? -20.625 10.788 27.127 1.00 80.81 166 SER A CA 1
ATOM 1280 C C . SER A 1 166 ? -19.418 10.916 28.075 1.00 80.81 166 SER A C 1
ATOM 1282 O O . SER A 1 166 ? -19.410 10.290 29.135 1.00 80.81 166 SER A O 1
ATOM 1284 N N . VAL A 1 167 ? -18.398 11.694 27.693 1.00 60.19 167 VAL A N 1
ATOM 1285 C CA . VAL A 1 167 ? -17.165 11.923 28.475 1.00 60.19 167 VAL A CA 1
ATOM 1286 C C . VAL A 1 167 ? -17.313 13.124 29.401 1.00 60.19 167 VAL A C 1
ATOM 1288 O O . VAL A 1 167 ? -17.752 14.191 28.916 1.00 60.19 167 VAL A O 1
#

InterPro domains:
  IPR011607 Methylglyoxal synthase-like domain [PF02142] (47-136)
  IPR011607 Methylglyoxal synthase-like domain [PS51855] (27-167)
  IPR011607 Methylglyoxal synthase-like domain [SM00851] (46-136)
  IPR036914 Methylglyoxal synthase-like domain superfamily [G3DSA:3.40.50.1380] (8-148)
  IPR036914 Methylglyoxal synthase-like domain superfamily [SSF52335] (22-165)

Secondary structure (DSSP, 8-state):
-----------SSHHHHHHHHHHHTT-----SEEEEEE-SHHHHHHHHHHHHHHHHTT-EEEEEHHHHHHHHHTT---EEEB-TTSTT-SSBHHHHHHTT--SEEEEE---S-HHHHHHHHHHHHHHHHTT--EE--HHHHHHHHHHHHH--GGG-----HHHHH--

pLDDT: mean 93.2, std 6.91, range [59.94, 98.75]

Radius of gyration: 16.76 Å; chains: 1; bounding box: 44×28×50 Å

Foldseek 3Di:
DDDDDADFADAPDLLLRLQVRCVVVPADDFDAAEEDEDADPVLLVLCQVLLQLSVVVPHAAEYEDVSVVSNVVVVRDYHYEYFPVPPPDPDHLLVCLVVVVHQAYEQAQHDPDPVSCVRSVSNQVSCVVSVHHYHHGSVSSSSNSCSCSVDPPVRNDDDDPCVVVVD

Organism: NCBI:txid1076179

Sequence (167 aa):
MASTGEVGCIGDDTNEAVLKSMLSVGYRIPGKNILISSGSARQKADLLAATKLLAEKGYNLYATGGSYKYLIENNVPVTLVYWPSEKGAEPQAIEMLQAKKIDLVINIPKNLTQVELENGYKIRRAAVDYNIPLITNTRLASAFILAFCSMKIEDIQIKSWDEYISV